Protein AF-A0A518CWI9-F1 (afdb_monomer_lite)

InterPro domains:
  IPR058058 CBU_0592-like [NF047864] (28-97)
  IPR058058 CBU_0592-like [PF26604] (28-99)

Sequence (102 aa):
MGRCRVNATEAQPSTVDAEADREPGRHVDVLGWIGTVTVLLAHALANTDRIDDTGWMYHGLNLAGSAALGYLCVRRKVWQSVWLNAVWGVVAIVALVGIATR

Secondary structure (DSSP, 8-state):
-----------PPPTTTTTTT-PPPHHHHHHHHHHHHHHHHHHHHHHTTSS-TTSHHHHHHHHHHHHHHHHHHHHTT-HHHHHHHHHHHHHHHHHHHHHHT-

Structure (mmCIF, N/CA/C/O backbone):
data_AF-A0A518CWI9-F1
#
_entry.id   AF-A0A518CWI9-F1
#
loop_
_atom_site.group_PDB
_atom_site.id
_atom_site.type_symbol
_atom_site.label_atom_id
_atom_site.label_alt_id
_atom_site.label_comp_id
_atom_site.label_asym_id
_atom_site.label_entity_id
_atom_site.label_seq_id
_atom_site.pdbx_PDB_ins_code
_atom_site.Cartn_x
_atom_site.Cartn_y
_atom_site.Cartn_z
_atom_site.occupancy
_atom_site.B_iso_or_equiv
_atom_site.auth_seq_id
_atom_site.auth_comp_id
_atom_site.auth_asym_id
_atom_site.auth_atom_id
_atom_site.pdbx_PDB_model_num
ATOM 1 N N . MET A 1 1 ? 55.340 -30.702 -36.823 1.00 49.69 1 MET A N 1
ATOM 2 C CA . MET A 1 1 ? 55.071 -29.261 -36.604 1.00 49.69 1 MET A CA 1
ATOM 3 C C . MET A 1 1 ? 53.830 -28.854 -37.395 1.00 49.69 1 MET A C 1
ATOM 5 O O . MET A 1 1 ? 53.946 -28.400 -38.524 1.00 49.69 1 MET A O 1
ATOM 9 N N . GLY A 1 2 ? 52.639 -29.078 -36.834 1.00 53.47 2 GLY A N 1
ATOM 10 C CA . GLY A 1 2 ? 51.365 -28.618 -37.398 1.00 53.47 2 GLY A CA 1
ATOM 11 C C . GLY A 1 2 ? 50.800 -27.532 -36.491 1.00 53.47 2 GLY A C 1
ATOM 12 O O . GLY A 1 2 ? 50.578 -27.784 -35.312 1.00 53.47 2 GLY A O 1
ATOM 13 N N . ARG A 1 3 ? 50.653 -26.308 -37.007 1.00 60.28 3 ARG A N 1
ATOM 14 C CA . ARG A 1 3 ? 50.099 -25.172 -36.260 1.00 60.28 3 ARG A CA 1
ATOM 15 C C . ARG A 1 3 ? 48.618 -25.431 -35.963 1.00 60.28 3 ARG A C 1
ATOM 17 O O . ARG A 1 3 ? 47.830 -25.536 -36.899 1.00 60.28 3 ARG A O 1
ATOM 24 N N . CYS A 1 4 ? 48.247 -25.482 -34.682 1.00 58.59 4 CYS A N 1
ATOM 25 C CA . CYS A 1 4 ? 46.863 -25.292 -34.248 1.00 58.59 4 CYS A CA 1
ATOM 26 C C . CYS A 1 4 ? 46.416 -23.898 -34.695 1.00 58.59 4 CYS A C 1
ATOM 28 O O . CYS A 1 4 ? 46.884 -22.885 -34.175 1.00 58.59 4 CYS A O 1
ATOM 30 N N . ARG A 1 5 ?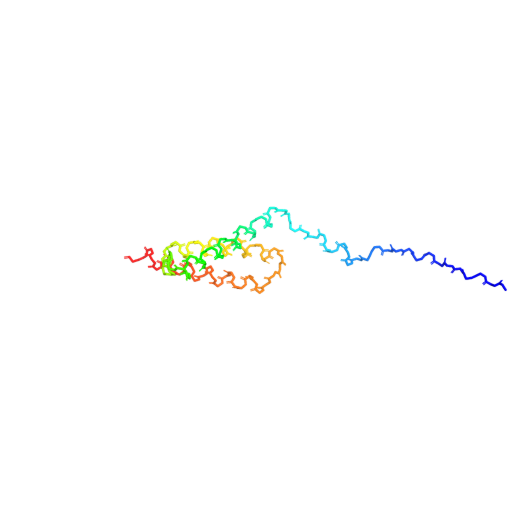 45.541 -23.853 -35.699 1.00 62.81 5 ARG A N 1
ATOM 31 C CA . ARG A 1 5 ? 44.816 -22.650 -36.098 1.00 62.81 5 ARG A CA 1
ATOM 32 C C . ARG A 1 5 ? 43.850 -22.328 -34.959 1.00 62.81 5 ARG A C 1
ATOM 34 O O . ARG A 1 5 ? 42.820 -22.979 -34.821 1.00 62.81 5 ARG A O 1
ATOM 41 N N . VAL A 1 6 ? 44.224 -21.371 -34.114 1.00 60.91 6 VAL A N 1
ATOM 42 C CA . VAL A 1 6 ? 43.309 -20.753 -33.155 1.00 60.91 6 VAL A CA 1
ATOM 43 C C . VAL A 1 6 ? 42.277 -20.013 -34.001 1.00 60.91 6 VAL A C 1
ATOM 45 O O . VAL A 1 6 ? 42.569 -18.957 -34.557 1.00 60.91 6 VAL A O 1
ATOM 48 N N . ASN A 1 7 ? 41.109 -20.624 -34.198 1.00 59.72 7 ASN A N 1
ATOM 49 C CA . ASN A 1 7 ? 39.961 -19.900 -34.716 1.00 59.72 7 ASN A CA 1
ATOM 50 C C . ASN A 1 7 ? 39.627 -18.841 -33.669 1.00 59.72 7 ASN A C 1
ATOM 52 O O . ASN A 1 7 ? 39.337 -19.172 -32.519 1.00 59.72 7 ASN A O 1
ATOM 56 N N . ALA A 1 8 ? 39.727 -17.576 -34.066 1.00 57.25 8 ALA A N 1
ATOM 57 C CA . ALA A 1 8 ? 39.136 -16.480 -33.332 1.00 57.25 8 ALA A CA 1
ATOM 58 C C . ALA A 1 8 ? 37.632 -16.760 -33.261 1.00 57.25 8 ALA A C 1
ATOM 60 O O . ALA A 1 8 ? 36.908 -16.550 -34.229 1.00 57.25 8 ALA A O 1
ATOM 61 N N . THR A 1 9 ? 37.184 -17.321 -32.139 1.00 58.34 9 THR A N 1
ATOM 62 C CA . THR A 1 9 ? 35.781 -17.283 -31.753 1.00 58.34 9 THR A CA 1
ATOM 63 C C . THR A 1 9 ? 35.438 -15.812 -31.617 1.00 58.34 9 THR A C 1
ATOM 65 O O . THR A 1 9 ? 35.769 -15.171 -30.621 1.00 58.34 9 THR A O 1
ATOM 68 N N . GLU A 1 10 ? 34.841 -15.267 -32.670 1.00 59.31 10 GLU A N 1
ATOM 69 C CA . GLU A 1 10 ? 34.049 -14.054 -32.614 1.00 59.31 10 GLU A CA 1
ATOM 70 C C . GLU A 1 10 ? 33.058 -14.248 -31.467 1.00 59.31 10 GLU A C 1
ATOM 72 O O . GLU A 1 10 ? 32.122 -15.043 -31.561 1.00 59.31 10 GLU A O 1
ATOM 77 N N . ALA A 1 11 ? 33.316 -13.591 -30.337 1.00 60.09 11 ALA A N 1
ATOM 78 C CA . ALA A 1 11 ? 32.365 -13.504 -29.247 1.00 60.09 11 ALA A CA 1
ATOM 79 C C . ALA A 1 11 ? 31.188 -12.660 -29.750 1.00 60.09 11 ALA A C 1
ATOM 81 O O . ALA A 1 11 ? 31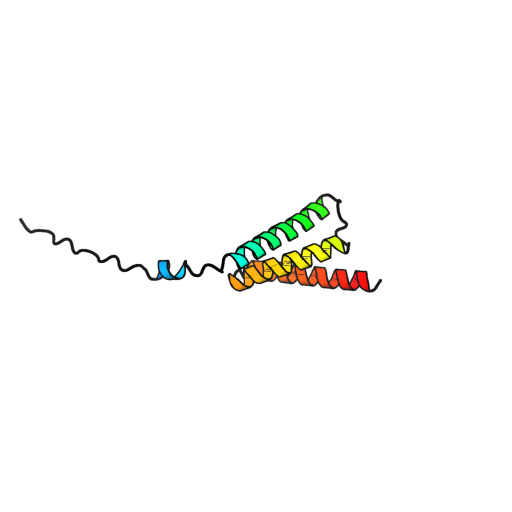.148 -11.445 -29.577 1.00 60.09 11 ALA A O 1
ATOM 82 N N . GLN A 1 12 ? 30.267 -13.309 -30.463 1.00 63.66 12 GLN A N 1
ATOM 83 C CA . GLN A 1 12 ? 28.935 -12.788 -30.724 1.00 63.66 12 GLN A CA 1
ATOM 84 C C . GLN A 1 12 ? 28.337 -12.451 -29.346 1.00 63.66 12 GLN A C 1
ATOM 86 O O . GLN A 1 12 ? 28.290 -13.352 -28.500 1.00 63.66 12 GLN A O 1
ATOM 91 N N . PRO A 1 13 ? 27.941 -11.193 -29.072 1.00 59.16 13 PRO A N 1
ATOM 92 C CA . PRO A 1 13 ? 27.326 -10.851 -27.798 1.00 59.16 13 PRO A CA 1
ATOM 93 C C . PRO A 1 13 ? 26.087 -11.728 -27.644 1.00 59.16 13 PRO A C 1
ATOM 95 O O . PRO A 1 13 ? 25.241 -11.790 -28.541 1.00 59.16 13 PRO A O 1
ATOM 98 N N . SER A 1 14 ? 26.037 -12.493 -26.558 1.00 59.16 14 SER A N 1
ATOM 99 C CA . SER A 1 14 ? 24.957 -13.442 -26.361 1.00 59.16 14 SER A CA 1
ATOM 100 C C . SER A 1 14 ? 23.659 -12.647 -26.211 1.00 59.16 14 SER A C 1
ATOM 102 O O . SER A 1 14 ? 23.599 -11.651 -25.496 1.00 59.16 14 SER A O 1
ATOM 104 N N . THR A 1 15 ? 22.597 -13.048 -26.907 1.00 60.75 15 THR A N 1
ATOM 105 C CA 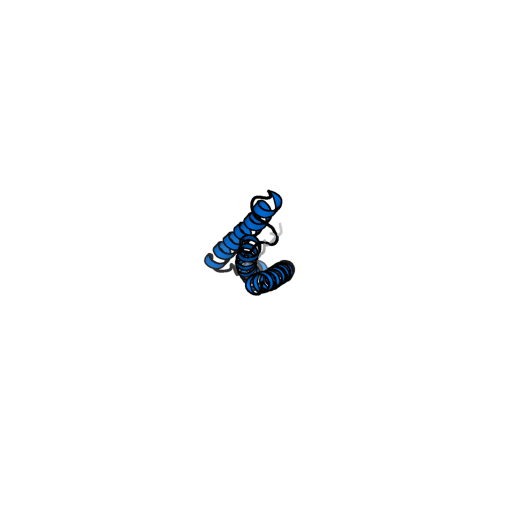. THR A 1 15 ? 21.296 -12.351 -26.879 1.00 60.75 15 THR A CA 1
ATOM 106 C C . THR A 1 15 ? 20.664 -12.303 -25.482 1.00 60.75 15 THR A C 1
ATOM 108 O O . THR A 1 15 ? 19.655 -11.635 -25.288 1.00 60.75 15 THR A O 1
ATOM 111 N N . VAL A 1 16 ? 21.243 -13.025 -24.519 1.00 60.97 16 VAL A N 1
ATOM 112 C CA . VAL A 1 16 ? 20.877 -13.027 -23.100 1.00 60.97 16 VAL A CA 1
ATOM 113 C C . VAL A 1 16 ? 21.306 -11.723 -22.418 1.00 60.97 16 VAL A C 1
ATOM 115 O O . VAL A 1 16 ? 20.581 -11.223 -21.563 1.00 60.97 16 VAL A O 1
ATOM 118 N N . ASP A 1 17 ? 22.425 -11.134 -22.847 1.00 55.88 17 ASP A N 1
ATOM 119 C CA . ASP A 1 17 ? 22.952 -9.888 -22.282 1.00 55.88 17 ASP A CA 1
ATOM 120 C C . ASP A 1 17 ? 22.127 -8.677 -22.751 1.00 55.88 17 ASP A C 1
ATOM 122 O O . ASP A 1 17 ? 21.836 -7.783 -21.970 1.00 55.88 17 ASP A O 1
ATOM 126 N N . ALA A 1 18 ? 21.638 -8.694 -23.998 1.00 55.19 18 ALA A N 1
ATOM 127 C CA . ALA A 1 18 ? 20.820 -7.614 -24.570 1.00 55.19 18 ALA A CA 1
ATOM 128 C C . ALA A 1 18 ? 19.390 -7.524 -23.987 1.00 55.19 18 ALA A C 1
ATOM 130 O O . ALA A 1 18 ? 18.690 -6.528 -24.174 1.00 55.19 18 ALA A O 1
ATOM 131 N N . GLU A 1 19 ? 18.929 -8.574 -23.303 1.00 55.25 19 GLU A N 1
ATOM 132 C CA . GLU A 1 19 ? 17.614 -8.632 -22.655 1.00 55.25 19 GLU A CA 1
ATOM 133 C C . GLU A 1 19 ? 17.660 -8.057 -21.220 1.00 55.25 19 GLU A C 1
ATOM 135 O O . GLU A 1 19 ? 16.623 -7.646 -20.689 1.00 55.25 19 GLU A O 1
ATOM 140 N N . ALA A 1 20 ? 18.854 -8.004 -20.608 1.00 56.22 20 ALA A N 1
ATOM 141 C CA . ALA A 1 20 ? 19.084 -7.559 -19.231 1.00 56.22 20 ALA A CA 1
ATOM 142 C C . ALA A 1 20 ? 18.890 -6.042 -19.046 1.00 56.22 20 ALA A C 1
ATOM 144 O O . ALA A 1 20 ? 18.551 -5.591 -17.954 1.00 56.22 20 ALA A O 1
ATOM 145 N N . ASP A 1 21 ? 19.002 -5.272 -20.129 1.00 55.25 21 ASP A N 1
ATOM 146 C CA . ASP A 1 21 ? 19.050 -3.806 -20.106 1.00 55.25 21 ASP A CA 1
ATOM 147 C C . ASP A 1 21 ? 17.674 -3.142 -20.259 1.00 55.25 21 ASP A C 1
ATOM 149 O O . ASP A 1 21 ? 17.579 -1.923 -20.437 1.00 55.25 21 ASP A O 1
ATOM 153 N N . ARG A 1 22 ? 16.570 -3.905 -20.202 1.00 61.09 22 ARG A N 1
ATOM 154 C CA . ARG A 1 22 ? 15.214 -3.324 -20.132 1.00 61.09 22 ARG A CA 1
ATOM 155 C C . ARG A 1 22 ? 14.942 -2.767 -18.732 1.00 61.09 22 ARG A C 1
ATOM 157 O O . ARG A 1 22 ? 13.942 -3.097 -18.096 1.00 61.09 22 ARG A O 1
ATOM 164 N N . GLU A 1 23 ? 15.845 -1.921 -18.258 1.00 60.53 23 GLU A N 1
ATOM 165 C CA . GLU A 1 23 ? 15.745 -1.183 -17.013 1.00 60.53 23 GLU A CA 1
ATOM 166 C C . GLU A 1 23 ? 14.506 -0.273 -17.099 1.00 60.53 23 GLU A C 1
ATOM 168 O O . GLU A 1 23 ? 14.398 0.565 -18.004 1.00 60.53 23 GLU A O 1
ATOM 173 N N . PRO A 1 24 ? 13.520 -0.417 -16.195 1.00 61.16 24 PRO A N 1
ATOM 174 C CA . PRO A 1 24 ? 12.496 0.600 -16.019 1.00 61.16 24 PRO A CA 1
ATOM 175 C C . PRO A 1 24 ? 13.186 1.950 -15.836 1.00 61.16 24 PRO A C 1
ATOM 177 O O . PRO A 1 24 ? 14.185 2.047 -15.129 1.00 61.16 24 PRO A O 1
ATOM 180 N N . GLY A 1 25 ? 12.676 3.007 -16.472 1.00 75.06 25 GLY A N 1
ATOM 181 C CA . GLY A 1 25 ? 13.294 4.321 -16.316 1.00 75.06 25 GLY A CA 1
ATOM 182 C C . GLY A 1 25 ? 13.430 4.669 -14.831 1.00 75.06 25 GLY A C 1
ATOM 183 O O . GLY A 1 25 ? 12.502 4.420 -14.067 1.00 75.06 25 GLY A O 1
ATOM 184 N N . ARG A 1 26 ? 14.559 5.270 -14.431 1.00 77.88 26 ARG A N 1
ATOM 185 C CA . ARG A 1 26 ? 14.941 5.585 -13.034 1.00 77.88 26 ARG A CA 1
ATOM 186 C C . ARG A 1 26 ? 13.804 6.110 -12.136 1.00 77.88 26 ARG A C 1
ATOM 188 O O . ARG A 1 26 ? 13.807 5.896 -10.931 1.00 77.88 26 ARG A O 1
ATOM 195 N N . HIS A 1 27 ? 12.828 6.809 -12.715 1.00 80.94 27 HIS A N 1
ATOM 196 C CA . HIS A 1 27 ? 11.631 7.299 -12.028 1.00 80.94 27 HIS A CA 1
ATOM 197 C C . HIS A 1 27 ? 10.747 6.180 -11.446 1.00 80.94 27 HIS A C 1
ATOM 199 O O . HIS A 1 27 ? 10.207 6.336 -10.355 1.00 80.94 27 HIS A O 1
ATOM 205 N N . VAL A 1 28 ? 10.612 5.051 -12.144 1.00 82.25 28 VAL A N 1
ATOM 206 C CA . VAL A 1 28 ? 9.842 3.879 -11.704 1.00 82.25 28 VAL A CA 1
ATOM 207 C C . VAL A 1 28 ? 10.485 3.247 -10.468 1.00 82.25 28 VAL A C 1
ATOM 209 O O . VAL A 1 28 ? 9.777 2.861 -9.542 1.00 82.25 28 VAL A O 1
ATOM 212 N N . ASP A 1 29 ? 11.815 3.241 -10.402 1.00 85.81 29 ASP A N 1
ATOM 213 C CA . ASP A 1 29 ? 12.546 2.718 -9.246 1.00 85.81 29 ASP A CA 1
ATOM 214 C C . ASP A 1 29 ? 12.437 3.622 -8.031 1.00 85.81 29 ASP A C 1
ATOM 216 O O . ASP A 1 29 ? 12.197 3.135 -6.930 1.00 85.81 29 ASP A O 1
ATOM 220 N N . VAL A 1 30 ? 12.529 4.939 -8.224 1.00 89.25 30 VAL A N 1
ATOM 221 C CA . VAL A 1 30 ? 12.296 5.900 -7.138 1.00 89.25 30 VAL A CA 1
ATOM 222 C C . VAL A 1 30 ? 10.884 5.733 -6.570 1.00 89.25 30 VAL A C 1
ATOM 224 O O . VAL A 1 30 ? 10.730 5.658 -5.354 1.00 89.25 30 VAL A O 1
ATOM 227 N N . LEU A 1 31 ? 9.861 5.602 -7.423 1.00 87.81 31 LEU A N 1
ATOM 228 C CA . LEU A 1 31 ? 8.483 5.351 -6.980 1.00 87.81 31 LEU A CA 1
ATOM 229 C C . LEU A 1 31 ? 8.346 4.031 -6.215 1.00 87.81 31 LEU A C 1
ATOM 231 O O . LEU A 1 31 ? 7.664 3.979 -5.193 1.00 87.81 31 LEU A O 1
ATOM 235 N N . GLY A 1 32 ? 9.013 2.977 -6.676 1.00 88.50 32 GLY A N 1
ATOM 236 C CA . GLY A 1 32 ? 9.028 1.690 -5.993 1.00 88.50 32 GLY A CA 1
ATOM 237 C C . GLY A 1 32 ? 9.693 1.727 -4.621 1.00 88.50 32 GLY A C 1
ATOM 238 O O . GLY A 1 32 ? 9.169 1.159 -3.663 1.00 88.50 32 GLY A O 1
ATOM 239 N N . TRP A 1 33 ? 10.821 2.429 -4.504 1.00 91.25 33 TRP A N 1
ATOM 240 C CA . TRP A 1 33 ? 11.501 2.638 -3.226 1.00 91.25 33 TRP A CA 1
ATOM 241 C C . TRP A 1 33 ? 10.660 3.475 -2.267 1.00 91.25 33 TRP A C 1
ATOM 243 O O . TRP A 1 33 ? 10.553 3.112 -1.097 1.00 91.25 33 TRP A O 1
ATOM 253 N N . ILE A 1 34 ? 10.002 4.531 -2.758 1.00 92.81 34 ILE A N 1
ATOM 254 C CA . ILE A 1 34 ? 9.042 5.308 -1.964 1.00 92.81 34 ILE A CA 1
ATOM 255 C C . ILE A 1 34 ? 7.925 4.389 -1.462 1.00 92.81 34 ILE A C 1
ATOM 257 O O . ILE A 1 34 ? 7.696 4.337 -0.260 1.00 92.81 34 ILE A O 1
ATOM 261 N N . GLY A 1 35 ? 7.297 3.604 -2.345 1.00 90.00 35 GLY A N 1
ATOM 262 C CA . GLY A 1 35 ? 6.241 2.660 -1.966 1.00 90.00 35 GLY A CA 1
ATOM 263 C C . GLY A 1 35 ? 6.699 1.653 -0.909 1.00 90.00 35 GLY A C 1
ATOM 264 O O . GLY A 1 35 ? 6.021 1.464 0.098 1.00 90.00 35 GLY A O 1
ATOM 265 N N . THR A 1 36 ? 7.888 1.074 -1.088 1.00 92.38 36 THR A N 1
ATOM 266 C CA . THR A 1 36 ? 8.502 0.143 -0.127 1.00 92.38 36 THR A CA 1
ATOM 267 C C . THR A 1 36 ? 8.668 0.789 1.246 1.00 92.38 36 THR A C 1
ATOM 269 O O . THR A 1 36 ? 8.222 0.233 2.250 1.00 92.38 36 THR A O 1
ATOM 272 N N . VAL A 1 37 ? 9.268 1.982 1.299 1.00 95.44 37 VAL A N 1
ATOM 273 C CA . VAL A 1 37 ? 9.465 2.721 2.552 1.00 95.44 37 VAL A CA 1
ATOM 274 C C . VAL A 1 37 ? 8.123 3.062 3.192 1.00 95.44 37 VAL A C 1
ATOM 276 O O . VAL A 1 37 ? 7.972 2.879 4.395 1.00 95.44 37 VAL A O 1
ATOM 279 N N . THR A 1 38 ? 7.133 3.502 2.413 1.00 93.12 38 THR A N 1
ATOM 280 C CA . THR A 1 38 ? 5.805 3.853 2.927 1.00 93.12 38 THR A CA 1
ATOM 281 C C . THR A 1 38 ? 5.110 2.662 3.581 1.00 93.12 38 THR A C 1
ATOM 283 O O . THR A 1 38 ? 4.604 2.813 4.692 1.00 93.12 38 THR A O 1
ATOM 286 N N . VAL A 1 39 ? 5.104 1.483 2.947 1.00 90.62 39 VAL A N 1
ATOM 287 C CA . VAL A 1 39 ? 4.444 0.304 3.533 1.00 90.62 39 VAL A CA 1
ATOM 288 C C . VAL A 1 39 ? 5.185 -0.198 4.771 1.00 90.62 39 VAL A C 1
ATOM 290 O O . VAL A 1 39 ? 4.558 -0.484 5.791 1.00 90.62 39 VAL A O 1
ATOM 293 N N . LEU A 1 40 ? 6.519 -0.254 4.726 1.00 93.31 40 LEU A N 1
ATOM 294 C CA . LEU A 1 40 ? 7.316 -0.651 5.889 1.00 93.31 40 LEU A CA 1
ATOM 295 C C . LEU A 1 40 ? 7.127 0.312 7.060 1.00 93.31 40 LEU A C 1
ATOM 297 O O . LEU A 1 40 ? 7.014 -0.133 8.198 1.00 93.31 40 LEU A O 1
ATOM 301 N N . LEU A 1 41 ? 7.052 1.616 6.788 1.00 91.62 41 LEU A N 1
ATOM 302 C CA . LEU A 1 41 ? 6.804 2.626 7.807 1.00 91.62 41 LEU A CA 1
ATOM 303 C C . LEU A 1 41 ? 5.407 2.455 8.413 1.00 91.62 41 LEU A C 1
ATOM 305 O O . LEU A 1 41 ? 5.285 2.419 9.632 1.00 91.62 41 LEU A O 1
ATOM 309 N N . ALA A 1 42 ? 4.371 2.273 7.589 1.00 89.81 42 ALA A N 1
ATOM 310 C CA . ALA A 1 42 ? 3.013 2.008 8.066 1.00 89.81 42 ALA A CA 1
ATOM 311 C C . ALA A 1 42 ? 2.971 0.799 9.009 1.00 89.81 42 ALA A C 1
ATOM 313 O O . ALA A 1 42 ? 2.412 0.874 10.102 1.00 89.81 42 ALA A O 1
ATOM 314 N N . HIS A 1 43 ? 3.616 -0.297 8.606 1.00 89.25 43 HIS A N 1
ATOM 315 C CA . HIS A 1 43 ? 3.662 -1.523 9.390 1.00 89.25 43 HIS A CA 1
ATOM 316 C C . HIS A 1 43 ? 4.498 -1.369 10.669 1.00 89.25 43 HIS A C 1
ATOM 318 O O . HIS A 1 43 ? 4.090 -1.830 11.730 1.00 89.25 43 HIS A O 1
ATOM 324 N N . ALA A 1 44 ? 5.636 -0.674 10.606 1.00 92.31 44 ALA A N 1
ATOM 325 C CA . ALA A 1 44 ? 6.472 -0.408 11.773 1.00 92.31 44 ALA A CA 1
ATOM 326 C C . ALA A 1 44 ? 5.760 0.480 12.803 1.00 92.31 44 ALA A C 1
ATOM 328 O O . ALA A 1 44 ? 5.852 0.220 14.002 1.00 92.31 44 ALA A O 1
ATOM 329 N N . LEU A 1 45 ? 5.039 1.514 12.358 1.00 90.31 45 LEU A N 1
ATOM 330 C CA . LEU A 1 45 ? 4.278 2.385 13.256 1.00 90.31 45 LEU A CA 1
ATOM 331 C C . LEU A 1 45 ? 3.115 1.632 13.910 1.00 90.31 45 LEU A C 1
ATOM 333 O O . LEU A 1 45 ? 2.880 1.835 15.098 1.00 90.31 45 LEU A O 1
ATOM 337 N N . ALA A 1 46 ? 2.428 0.760 13.166 1.00 91.56 46 ALA A N 1
ATOM 338 C CA . ALA A 1 46 ? 1.369 -0.080 13.724 1.00 91.56 46 ALA A CA 1
ATOM 339 C C . ALA A 1 46 ? 1.924 -1.071 14.758 1.00 91.56 46 ALA A C 1
ATOM 341 O O . ALA A 1 46 ? 1.442 -1.127 15.880 1.00 91.56 46 ALA A O 1
ATOM 342 N N . ASN A 1 47 ? 3.020 -1.767 14.440 1.00 92.50 47 ASN A N 1
ATOM 343 C CA . ASN A 1 47 ? 3.638 -2.739 15.352 1.00 92.50 47 ASN A CA 1
ATOM 344 C C . ASN A 1 47 ? 4.291 -2.112 16.595 1.00 92.50 47 ASN A C 1
ATOM 346 O O . ASN A 1 47 ? 4.660 -2.831 17.519 1.00 92.50 47 ASN A O 1
ATOM 350 N N . THR A 1 48 ? 4.505 -0.795 16.602 1.00 94.12 48 THR A N 1
ATOM 351 C CA . THR A 1 48 ? 5.037 -0.057 17.759 1.00 94.12 48 THR A CA 1
ATOM 352 C C . THR A 1 48 ? 3.948 0.696 18.523 1.00 94.12 48 THR A C 1
ATOM 354 O O . THR A 1 48 ? 4.277 1.575 19.324 1.00 94.12 48 THR A O 1
ATOM 357 N N . ASP A 1 49 ? 2.672 0.395 18.248 1.00 89.25 49 ASP A N 1
ATOM 358 C CA . ASP A 1 49 ? 1.488 1.039 18.829 1.00 89.25 49 ASP A CA 1
ATOM 359 C C . ASP A 1 49 ? 1.499 2.576 18.681 1.00 89.25 49 ASP A C 1
ATOM 361 O O . ASP A 1 49 ? 0.885 3.313 19.454 1.00 89.25 49 ASP A O 1
ATOM 365 N N . ARG A 1 50 ? 2.234 3.100 17.687 1.00 91.50 50 ARG A N 1
ATOM 366 C CA . ARG A 1 50 ? 2.303 4.544 17.396 1.00 91.50 50 ARG A CA 1
ATOM 367 C C . ARG A 1 50 ? 1.117 5.016 16.573 1.00 91.50 50 ARG A C 1
ATOM 369 O O . ARG A 1 50 ? 0.774 6.194 16.639 1.00 91.50 50 ARG A O 1
ATOM 376 N N . ILE A 1 51 ? 0.535 4.119 15.783 1.00 90.19 51 ILE A N 1
ATOM 377 C CA . ILE A 1 51 ? -0.718 4.329 15.063 1.00 90.19 51 ILE A CA 1
ATOM 378 C C . ILE A 1 51 ? -1.606 3.109 15.267 1.00 90.19 51 ILE A C 1
ATOM 380 O O . ILE A 1 51 ? -1.108 1.992 15.348 1.00 90.19 51 ILE A O 1
ATOM 384 N N . ASP A 1 52 ? -2.910 3.348 15.310 1.00 88.38 52 ASP A N 1
ATOM 385 C CA . ASP A 1 52 ? -3.919 2.295 15.345 1.00 88.38 52 ASP A CA 1
ATOM 386 C C . ASP A 1 52 ? -3.972 1.588 13.977 1.00 88.38 52 ASP A C 1
ATOM 388 O O . ASP A 1 52 ? -4.085 2.250 12.935 1.00 88.38 52 ASP A O 1
ATOM 392 N N . ASP A 1 53 ? -3.872 0.259 13.974 1.00 87.25 53 ASP A N 1
ATOM 393 C CA . ASP A 1 53 ? -3.934 -0.595 12.784 1.00 87.25 53 ASP A CA 1
ATOM 394 C C . ASP A 1 53 ? -5.345 -0.676 12.177 1.00 87.25 53 ASP A C 1
ATOM 396 O O . ASP A 1 53 ? -5.509 -1.132 11.045 1.00 87.25 53 ASP A O 1
ATOM 400 N N . THR A 1 54 ? -6.351 -0.155 12.880 1.00 87.62 54 THR A N 1
ATOM 401 C CA . THR A 1 54 ? -7.723 0.052 12.400 1.00 87.62 54 THR A CA 1
ATOM 402 C C . THR A 1 54 ? -8.001 1.499 11.977 1.00 87.62 54 THR A C 1
ATOM 404 O O . THR A 1 54 ? -9.097 1.825 11.517 1.00 87.62 54 THR A O 1
ATOM 407 N N . GLY A 1 55 ? -7.019 2.395 12.121 1.00 89.31 55 GLY A N 1
ATOM 408 C CA . GLY A 1 55 ? -7.175 3.828 11.889 1.00 89.31 55 GLY A CA 1
ATOM 409 C C . GLY A 1 55 ? -7.028 4.263 10.427 1.00 89.31 55 GLY A C 1
ATOM 410 O O . GLY A 1 55 ? -6.367 3.623 9.605 1.00 89.31 55 GLY A O 1
ATOM 411 N N . TRP A 1 56 ? -7.574 5.446 10.111 1.00 92.38 56 TRP A N 1
ATOM 412 C CA . TRP A 1 56 ? -7.466 6.072 8.782 1.00 92.38 56 TRP A CA 1
ATOM 413 C C . TRP A 1 56 ? -6.012 6.197 8.307 1.00 92.38 56 TRP A C 1
ATOM 415 O O . TRP A 1 56 ? -5.714 5.968 7.137 1.00 92.38 56 TRP A O 1
ATOM 425 N N . MET A 1 57 ? -5.092 6.544 9.214 1.00 90.81 57 MET A N 1
ATOM 426 C CA . MET A 1 57 ? -3.691 6.771 8.861 1.00 90.81 57 MET A CA 1
ATOM 427 C C . MET A 1 57 ? -3.001 5.481 8.404 1.00 90.81 57 MET A C 1
ATOM 429 O O . MET A 1 57 ? -2.363 5.481 7.355 1.00 90.81 57 MET A O 1
ATOM 433 N N . TYR A 1 58 ? -3.181 4.369 9.121 1.00 92.56 58 TYR A N 1
ATOM 434 C CA . TYR A 1 58 ? -2.590 3.082 8.748 1.00 92.56 58 TYR A CA 1
ATOM 435 C C . TYR A 1 58 ? -3.077 2.605 7.376 1.00 92.56 58 TYR A C 1
ATOM 437 O O . TYR A 1 58 ? -2.269 2.295 6.495 1.00 92.56 58 TYR A O 1
ATOM 445 N N . HIS A 1 59 ? -4.394 2.607 7.158 1.00 93.69 59 HIS A N 1
ATOM 446 C CA . HIS A 1 59 ? -4.966 2.181 5.883 1.00 93.69 59 HIS A CA 1
ATOM 447 C C . HIS A 1 59 ? -4.635 3.153 4.744 1.00 93.69 59 HIS A C 1
ATOM 449 O O . HIS A 1 59 ? -4.345 2.709 3.636 1.00 93.69 59 HIS A O 1
ATOM 455 N N . GLY A 1 60 ? -4.576 4.461 5.009 1.00 93.56 60 GLY A N 1
ATOM 456 C CA . GLY A 1 60 ? -4.145 5.463 4.034 1.00 93.56 60 GLY A CA 1
ATOM 457 C C . GLY A 1 60 ? -2.702 5.251 3.566 1.00 93.56 60 GLY A C 1
ATOM 458 O O . GLY A 1 60 ? -2.445 5.244 2.359 1.00 93.56 60 GLY A O 1
ATOM 459 N N . LEU A 1 61 ? -1.765 5.010 4.493 1.00 92.69 61 LEU A N 1
ATOM 460 C CA . LEU A 1 61 ? -0.379 4.700 4.132 1.00 92.69 61 LEU A CA 1
ATOM 461 C C . LEU A 1 61 ? -0.270 3.364 3.385 1.00 92.69 61 LEU A C 1
ATOM 463 O O . LEU A 1 61 ? 0.439 3.293 2.381 1.00 92.69 61 LEU A O 1
ATOM 467 N N . ASN A 1 62 ? -0.976 2.321 3.834 1.00 94.06 62 ASN A N 1
ATOM 468 C CA . ASN A 1 62 ? -0.976 1.028 3.146 1.00 94.06 62 ASN A CA 1
ATOM 469 C C . ASN A 1 62 ? -1.532 1.137 1.725 1.00 94.06 62 ASN A C 1
ATOM 471 O O . ASN A 1 62 ? -0.964 0.553 0.806 1.00 94.06 62 ASN A O 1
ATOM 475 N N . LEU A 1 63 ? -2.593 1.918 1.508 1.00 95.25 63 LEU A N 1
ATOM 476 C CA . LEU A 1 63 ? -3.149 2.141 0.175 1.00 95.25 63 LEU A CA 1
ATOM 477 C C . LEU A 1 63 ? -2.158 2.877 -0.736 1.00 95.25 63 LEU A C 1
ATOM 479 O O . LEU A 1 63 ? -1.919 2.444 -1.862 1.00 95.25 63 LEU A O 1
ATOM 483 N N . ALA A 1 64 ? -1.545 3.958 -0.247 1.00 95.38 64 ALA A N 1
ATOM 484 C CA . ALA A 1 64 ? -0.571 4.726 -1.020 1.00 95.38 64 ALA A CA 1
ATOM 485 C C . ALA A 1 64 ? 0.676 3.892 -1.363 1.00 95.38 64 ALA A C 1
ATOM 487 O O . ALA A 1 64 ? 1.111 3.852 -2.517 1.00 95.38 64 ALA A O 1
ATOM 488 N N . GLY A 1 65 ? 1.227 3.190 -0.371 1.00 93.12 65 GLY A N 1
ATOM 489 C CA . GLY A 1 65 ? 2.407 2.353 -0.541 1.00 93.12 65 GLY A CA 1
ATOM 490 C C . GLY A 1 65 ? 2.150 1.149 -1.450 1.00 93.12 65 GLY A C 1
ATOM 491 O O . GLY A 1 65 ? 2.943 0.891 -2.358 1.00 93.12 65 GLY A O 1
ATOM 492 N N . SER A 1 66 ? 1.014 0.465 -1.278 1.00 95.00 66 SER A N 1
ATOM 493 C CA . SER A 1 66 ? 0.639 -0.678 -2.119 1.00 95.00 66 SER A CA 1
ATOM 494 C C . SER A 1 66 ? 0.324 -0.284 -3.561 1.00 95.00 66 SER A C 1
ATOM 496 O O . SER A 1 66 ? 0.692 -1.014 -4.480 1.00 95.00 66 SER A O 1
ATOM 498 N N . ALA A 1 67 ? -0.267 0.889 -3.802 1.00 94.69 67 ALA A N 1
ATOM 499 C CA . ALA A 1 67 ? -0.483 1.398 -5.155 1.00 94.69 67 ALA A CA 1
ATOM 500 C C . ALA A 1 67 ? 0.847 1.691 -5.874 1.00 94.69 67 ALA A C 1
ATOM 502 O O . ALA A 1 67 ? 1.046 1.260 -7.013 1.00 94.69 67 ALA A O 1
ATOM 503 N N . ALA A 1 68 ? 1.780 2.378 -5.203 1.00 92.19 68 ALA A N 1
ATOM 504 C CA . ALA A 1 68 ? 3.092 2.700 -5.765 1.00 92.19 68 ALA A CA 1
ATOM 505 C C . ALA A 1 68 ? 3.934 1.439 -6.033 1.00 92.19 68 ALA A C 1
ATOM 507 O O . ALA A 1 68 ? 4.479 1.268 -7.128 1.00 92.19 68 ALA A O 1
ATOM 508 N N . LEU A 1 69 ? 4.002 0.527 -5.057 1.00 91.38 69 LEU A N 1
ATOM 509 C CA . LEU A 1 69 ? 4.777 -0.707 -5.169 1.00 91.38 69 LEU A CA 1
ATOM 510 C C . LEU A 1 69 ? 4.124 -1.701 -6.138 1.00 91.38 69 LEU A C 1
ATOM 512 O O . LEU A 1 69 ? 4.808 -2.295 -6.970 1.00 91.38 69 LEU A O 1
ATOM 516 N N . GLY A 1 70 ? 2.796 -1.822 -6.108 1.00 93.62 70 GLY A N 1
ATOM 517 C CA . GLY A 1 70 ? 2.026 -2.627 -7.053 1.00 93.62 70 GLY A CA 1
ATOM 518 C C . GLY A 1 70 ? 2.248 -2.184 -8.499 1.00 93.62 70 GLY A C 1
ATOM 519 O O . GLY A 1 70 ? 2.510 -3.027 -9.35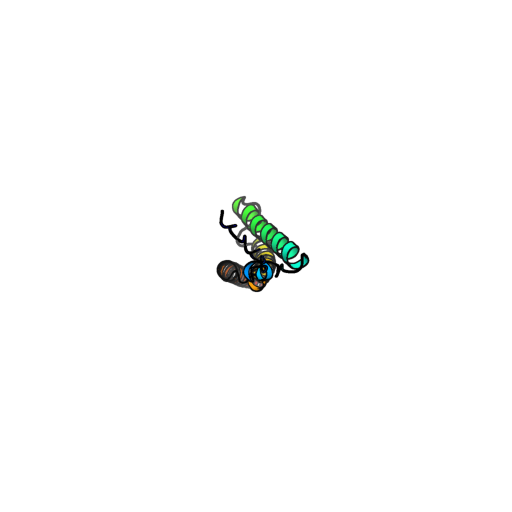8 1.00 93.62 70 GLY A O 1
ATOM 520 N N . TYR A 1 71 ? 2.248 -0.872 -8.766 1.00 91.38 71 TYR A N 1
ATOM 521 C CA . TYR A 1 71 ? 2.568 -0.329 -10.089 1.00 91.38 71 TYR A CA 1
ATOM 522 C C . TYR A 1 71 ? 3.980 -0.725 -10.547 1.00 91.38 71 TYR A C 1
ATOM 524 O O . TYR A 1 71 ? 4.135 -1.241 -11.658 1.00 91.38 71 TYR A O 1
ATOM 532 N N . LEU A 1 72 ? 5.000 -0.568 -9.691 1.00 91.56 72 LEU A N 1
ATOM 533 C CA . LEU A 1 72 ? 6.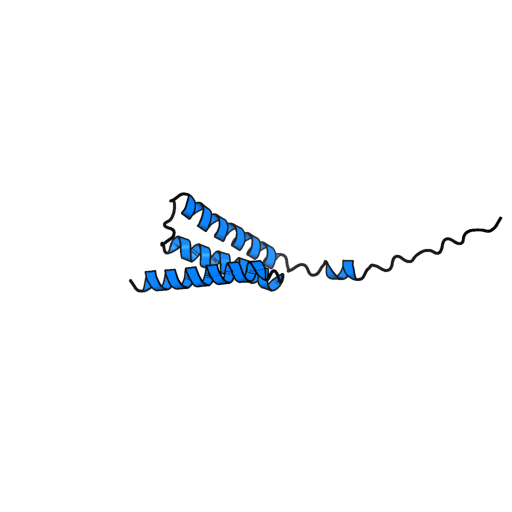362 -1.033 -9.986 1.00 91.56 72 LEU A CA 1
ATOM 534 C C . LEU A 1 72 ? 6.379 -2.536 -10.314 1.00 91.56 72 LEU A C 1
ATOM 536 O O . LEU A 1 72 ? 6.985 -2.953 -11.305 1.00 91.56 72 LEU A O 1
ATOM 540 N N . CYS A 1 73 ? 5.721 -3.359 -9.497 1.00 91.12 73 CYS A N 1
ATOM 541 C CA . CYS A 1 73 ? 5.739 -4.812 -9.645 1.00 91.12 73 CYS A CA 1
ATOM 542 C C . CYS A 1 73 ? 5.053 -5.282 -10.929 1.00 91.12 73 CYS A C 1
ATOM 544 O O . CYS A 1 73 ? 5.555 -6.209 -11.563 1.00 91.12 73 CYS A O 1
ATOM 546 N N . VAL A 1 74 ? 3.976 -4.620 -11.365 1.00 92.62 74 VAL A N 1
ATOM 547 C CA . VAL A 1 74 ? 3.353 -4.886 -12.673 1.00 92.62 74 VAL A CA 1
ATOM 548 C C . VAL A 1 74 ? 4.338 -4.574 -13.802 1.00 92.62 74 VAL A C 1
ATOM 550 O O . VAL A 1 74 ? 4.516 -5.391 -14.705 1.00 92.62 74 VAL A O 1
ATOM 553 N N . ARG A 1 75 ? 5.044 -3.436 -13.730 1.00 88.94 75 ARG A N 1
ATOM 554 C CA . ARG A 1 75 ? 6.049 -3.044 -14.737 1.00 88.94 75 ARG A CA 1
ATOM 555 C C . ARG A 1 75 ? 7.220 -4.024 -14.805 1.00 88.94 75 ARG A C 1
ATOM 557 O O . ARG A 1 75 ? 7.680 -4.330 -15.901 1.00 88.94 75 ARG A O 1
ATOM 564 N N . ARG A 1 76 ? 7.663 -4.541 -13.657 1.00 86.44 76 ARG A N 1
ATOM 565 C CA . ARG A 1 76 ? 8.747 -5.533 -13.539 1.00 86.44 76 ARG A CA 1
ATOM 566 C C . ARG A 1 76 ? 8.267 -6.993 -13.644 1.00 86.44 76 ARG A C 1
ATOM 568 O O . ARG A 1 76 ? 9.079 -7.899 -13.507 1.00 86.44 76 ARG A O 1
ATOM 575 N N . LYS A 1 77 ? 6.973 -7.237 -13.898 1.00 90.19 77 LYS A N 1
ATOM 576 C CA . LYS A 1 77 ? 6.348 -8.576 -13.984 1.00 90.19 77 LYS A CA 1
ATOM 577 C C . LYS A 1 77 ? 6.598 -9.466 -12.750 1.00 90.19 77 LYS A C 1
ATOM 579 O O . LYS A 1 77 ? 6.666 -10.689 -12.852 1.00 90.19 77 LYS A O 1
ATOM 584 N N . VAL A 1 78 ? 6.694 -8.858 -11.565 1.00 92.06 78 VAL A N 1
ATOM 585 C CA . VAL A 1 78 ? 6.872 -9.552 -10.276 1.00 92.06 78 VAL A CA 1
ATOM 586 C C . VAL A 1 78 ? 5.500 -9.922 -9.709 1.00 92.06 78 VAL A C 1
ATOM 588 O O . VAL A 1 78 ? 4.999 -9.301 -8.772 1.00 92.06 78 VAL A O 1
ATOM 591 N N . TRP A 1 79 ? 4.857 -10.924 -10.309 1.00 90.62 79 TRP A N 1
ATOM 592 C CA . TRP A 1 79 ? 3.444 -11.247 -10.059 1.00 90.62 79 TRP A CA 1
ATOM 593 C C . TRP A 1 79 ? 3.113 -11.598 -8.603 1.00 90.62 79 TRP A C 1
ATOM 595 O O . TRP A 1 79 ? 2.043 -11.235 -8.126 1.00 90.62 79 TRP A O 1
ATOM 605 N N . GLN A 1 80 ? 4.028 -12.238 -7.871 1.00 95.12 80 GLN A N 1
ATOM 606 C CA . GLN A 1 80 ? 3.838 -12.538 -6.444 1.00 95.12 80 GLN A CA 1
ATOM 607 C C . GLN A 1 80 ? 3.618 -11.260 -5.622 1.00 95.12 80 GLN A C 1
ATOM 609 O O . GLN A 1 80 ? 2.679 -11.168 -4.834 1.00 95.12 80 GLN A O 1
ATOM 614 N N . SER A 1 81 ? 4.448 -10.243 -5.862 1.00 91.81 81 SER A N 1
ATOM 615 C CA . SER A 1 81 ? 4.337 -8.953 -5.180 1.00 91.81 81 SER A CA 1
ATOM 616 C C . SER A 1 81 ? 3.122 -8.152 -5.661 1.00 91.81 81 SER A C 1
ATOM 618 O O . SER A 1 81 ? 2.509 -7.437 -4.872 1.00 91.81 81 SER A O 1
ATOM 620 N N . VAL A 1 82 ? 2.716 -8.302 -6.930 1.00 94.00 82 VAL A N 1
ATOM 621 C CA . VAL A 1 82 ? 1.470 -7.695 -7.438 1.00 94.00 82 VAL A CA 1
ATOM 622 C C . VAL A 1 82 ? 0.267 -8.174 -6.627 1.00 94.00 82 VAL A C 1
ATOM 624 O O . VAL A 1 82 ? -0.515 -7.346 -6.169 1.00 94.00 82 VAL A O 1
ATOM 627 N N . TRP A 1 83 ? 0.142 -9.484 -6.397 1.00 96.81 83 TRP A N 1
ATOM 628 C CA . TRP A 1 83 ? -0.961 -10.041 -5.610 1.00 96.81 83 TRP A CA 1
ATOM 629 C C . TRP A 1 83 ? -0.961 -9.552 -4.164 1.00 96.81 83 TRP A C 1
ATOM 631 O O . TRP A 1 83 ? -2.006 -9.135 -3.670 1.00 96.81 83 TRP A O 1
ATOM 641 N N . LEU A 1 84 ? 0.204 -9.542 -3.509 1.00 94.25 84 LEU A N 1
ATOM 642 C CA . LEU A 1 84 ? 0.339 -9.028 -2.144 1.00 94.25 84 LEU A CA 1
ATOM 643 C C . LEU A 1 84 ? -0.154 -7.577 -2.038 1.00 94.25 84 LEU A C 1
ATOM 645 O O . LEU A 1 84 ? -0.998 -7.263 -1.200 1.00 94.25 84 LEU A O 1
ATOM 649 N N . ASN A 1 85 ? 0.335 -6.706 -2.923 1.00 95.25 85 ASN A N 1
ATOM 650 C CA . ASN A 1 85 ? -0.027 -5.291 -2.910 1.00 95.25 85 ASN A CA 1
ATOM 651 C C . ASN A 1 85 ? -1.493 -5.063 -3.301 1.00 95.25 85 ASN A C 1
ATOM 653 O O . ASN A 1 85 ? -2.142 -4.189 -2.735 1.00 95.25 85 ASN A O 1
ATOM 657 N N . ALA A 1 86 ? -2.049 -5.868 -4.209 1.00 95.88 86 ALA A N 1
ATOM 658 C CA . ALA A 1 86 ? -3.468 -5.801 -4.543 1.00 95.88 86 ALA A CA 1
ATOM 659 C C . ALA A 1 86 ? -4.351 -6.129 -3.329 1.00 95.88 86 ALA A C 1
ATOM 661 O O . ALA A 1 86 ? -5.296 -5.395 -3.044 1.00 95.88 86 ALA A O 1
ATOM 662 N N . VAL A 1 87 ? -4.023 -7.188 -2.581 1.00 97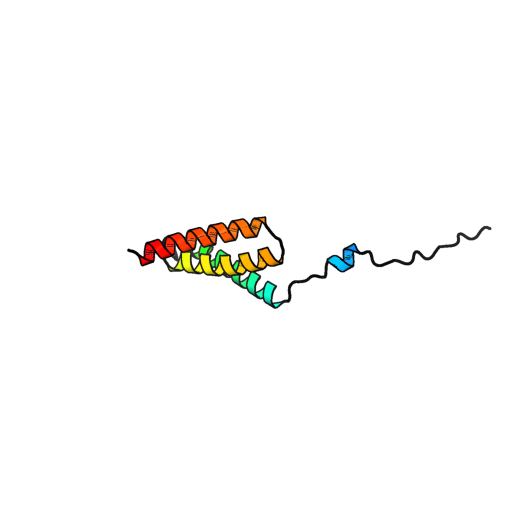.12 87 VAL A N 1
ATOM 663 C CA . VAL A 1 87 ? -4.765 -7.565 -1.368 1.00 97.12 87 VAL A CA 1
ATOM 664 C C . VAL A 1 87 ? -4.663 -6.472 -0.307 1.00 97.12 87 VAL A C 1
ATOM 666 O O . VAL A 1 87 ? -5.688 -6.063 0.234 1.00 97.12 87 VAL A O 1
ATOM 669 N N . TRP A 1 88 ? -3.465 -5.942 -0.047 1.00 94.00 88 TRP A N 1
ATOM 670 C CA . TRP A 1 88 ? -3.293 -4.820 0.882 1.00 94.00 88 TRP A CA 1
ATOM 671 C C . TRP A 1 88 ? -4.079 -3.577 0.467 1.00 94.00 88 TRP A C 1
ATOM 673 O O . TRP A 1 88 ? -4.736 -2.969 1.312 1.00 94.00 88 TRP A O 1
ATOM 683 N N . GLY A 1 89 ? -4.081 -3.237 -0.822 1.00 96.06 89 GLY A N 1
ATOM 684 C CA . GLY A 1 89 ? -4.881 -2.137 -1.353 1.00 96.06 89 GLY A CA 1
ATOM 685 C C . GLY A 1 89 ? -6.381 -2.349 -1.133 1.00 96.06 89 GLY A C 1
ATOM 686 O O . GLY A 1 89 ? -7.063 -1.444 -0.659 1.00 96.06 89 GLY A O 1
ATOM 687 N N . VAL A 1 90 ? -6.899 -3.552 -1.402 1.00 97.12 90 VAL A N 1
ATOM 688 C CA . VAL A 1 90 ? -8.318 -3.888 -1.175 1.00 97.12 90 VAL A CA 1
ATOM 689 C C . VAL A 1 90 ? -8.683 -3.795 0.307 1.00 97.12 90 VAL A C 1
ATOM 691 O O . VAL A 1 90 ? -9.684 -3.163 0.640 1.00 97.12 90 VAL A O 1
ATOM 694 N N . VAL A 1 91 ? -7.870 -4.369 1.199 1.00 94.88 91 VAL A N 1
ATOM 695 C CA . VAL A 1 91 ? -8.090 -4.294 2.655 1.00 94.88 91 VAL A CA 1
ATOM 696 C C . VAL A 1 91 ? -8.120 -2.838 3.121 1.00 94.88 91 VAL A C 1
ATOM 698 O O . VAL A 1 91 ? -9.019 -2.450 3.866 1.00 94.88 91 VAL A O 1
ATOM 701 N N . ALA A 1 92 ? -7.186 -2.015 2.640 1.00 94.75 92 ALA A N 1
ATOM 702 C CA . ALA A 1 92 ? -7.147 -0.598 2.967 1.00 94.75 92 ALA A CA 1
ATOM 703 C C . ALA A 1 92 ? -8.394 0.153 2.476 1.00 94.75 92 ALA A C 1
ATOM 705 O O . ALA A 1 92 ? -8.975 0.919 3.239 1.00 94.75 92 ALA A O 1
ATOM 706 N N . ILE A 1 93 ? -8.850 -0.087 1.242 1.00 96.38 93 ILE A N 1
ATOM 707 C CA . ILE A 1 93 ? -10.072 0.535 0.706 1.00 96.38 93 ILE A CA 1
ATOM 708 C C . ILE A 1 93 ? -11.291 0.159 1.552 1.00 96.38 93 ILE A C 1
ATOM 710 O O . ILE A 1 93 ? -12.052 1.041 1.943 1.00 96.38 93 ILE A O 1
ATOM 714 N N . VAL A 1 94 ? -11.469 -1.129 1.859 1.00 96.38 94 VAL A N 1
ATOM 715 C CA . VAL A 1 94 ? -12.603 -1.612 2.664 1.00 96.38 94 VAL A CA 1
ATOM 716 C C . VAL A 1 94 ? -12.620 -0.940 4.035 1.00 96.38 94 VAL A C 1
ATOM 718 O O . VAL A 1 94 ? -13.668 -0.463 4.473 1.00 96.38 94 VAL A O 1
ATOM 721 N N . ALA A 1 95 ? -11.465 -0.848 4.693 1.00 94.31 95 ALA A N 1
ATOM 722 C CA . ALA A 1 95 ? -11.363 -0.203 5.991 1.00 94.31 95 ALA A CA 1
ATOM 723 C C . ALA A 1 95 ? -11.645 1.306 5.921 1.00 94.31 95 ALA A C 1
ATOM 725 O O . ALA A 1 95 ? -12.427 1.813 6.721 1.00 94.31 95 ALA A O 1
ATOM 726 N N . LEU A 1 96 ? -11.088 2.020 4.936 1.00 94.12 96 LEU A N 1
ATOM 727 C CA . LEU A 1 96 ? -11.325 3.458 4.758 1.00 94.12 96 LEU A CA 1
ATOM 728 C C . LEU A 1 96 ? -12.801 3.765 4.481 1.00 94.12 96 LEU A C 1
ATOM 730 O O . LEU A 1 96 ? -13.342 4.706 5.058 1.00 94.12 96 LEU A O 1
ATOM 734 N N . VAL A 1 97 ? -13.470 2.959 3.652 1.00 95.75 97 VAL A N 1
ATOM 735 C CA . VAL A 1 97 ? -14.918 3.079 3.410 1.00 95.75 97 VAL A CA 1
ATOM 736 C C . VAL A 1 97 ? -15.703 2.819 4.697 1.00 95.75 97 VAL A C 1
ATOM 738 O O . VAL A 1 97 ? -16.626 3.567 5.011 1.00 95.75 97 VAL A O 1
ATOM 741 N N . GLY A 1 98 ? -15.324 1.802 5.473 1.00 93.12 98 GLY A N 1
ATOM 742 C CA . GLY A 1 98 ? -15.948 1.505 6.763 1.00 93.12 98 GLY A CA 1
ATOM 743 C C . GLY A 1 98 ? -15.781 2.627 7.791 1.00 93.12 98 GLY A C 1
ATOM 744 O O . GLY A 1 98 ? -16.715 2.913 8.531 1.00 93.12 98 GLY A O 1
ATOM 745 N N . ILE A 1 99 ? -14.625 3.290 7.823 1.00 92.31 99 ILE A N 1
ATOM 746 C CA . ILE A 1 99 ? -14.371 4.441 8.703 1.00 92.31 99 ILE A CA 1
ATOM 747 C C . ILE A 1 99 ? -15.160 5.665 8.231 1.00 92.31 99 ILE A C 1
ATOM 749 O O . ILE A 1 99 ? -15.750 6.355 9.048 1.00 92.31 99 ILE A O 1
ATOM 753 N N . ALA A 1 100 ? -15.206 5.921 6.922 1.00 90.06 100 ALA A N 1
ATOM 754 C CA . ALA A 1 100 ? -15.899 7.077 6.354 1.00 90.06 100 ALA A CA 1
ATOM 755 C C . ALA A 1 100 ? -17.435 6.996 6.451 1.00 90.06 100 ALA A C 1
ATOM 757 O O . ALA A 1 100 ? -18.108 8.007 6.268 1.00 90.06 100 ALA A O 1
ATOM 758 N N . THR A 1 101 ? -17.986 5.801 6.678 1.00 93.06 101 THR A N 1
ATOM 759 C CA . THR A 1 101 ? -19.437 5.553 6.768 1.00 93.06 101 THR A CA 1
ATOM 760 C C . THR A 1 101 ? -19.965 5.431 8.199 1.00 93.06 101 THR A C 1
ATOM 762 O O . THR A 1 101 ? -21.176 5.299 8.374 1.00 93.06 101 THR A O 1
ATOM 765 N N . ARG A 1 102 ? -19.089 5.465 9.208 1.00 78.12 102 ARG A N 1
ATOM 766 C CA . ARG A 1 102 ? -19.446 5.492 10.635 1.00 78.12 102 ARG A CA 1
ATOM 767 C C . ARG A 1 102 ? -19.552 6.924 11.139 1.00 78.12 102 ARG A C 1
ATOM 769 O O . ARG A 1 102 ? -20.416 7.143 12.013 1.00 78.12 102 ARG A O 1
#

Organism: NCBI:txid2528008

Radius of gyration: 23.27 Å; chains: 1; bounding box: 74×37×56 Å

pLDDT: mean 83.75, std 14.55, range [49.69, 97.12]

Foldseek 3Di:
DDDDPPPPPPPPPPVVVVVVPPDDPPVLVVLQVVLVCLLVVLVVCCVVVVDPCLDLSSLVSLLSSLVSNLVSCVVVVVVVSVVVSVVSNVVSVVSNVVVVVD